Protein AF-A0A5B7H3W6-F1 (afdb_monomer_lite)

InterPro domains:
  IPR002202 Hydroxymethylglutaryl-CoA reductase, class I/II [PF00368] (16-94)
  IPR002202 Hydroxymethylglutaryl-CoA reductase, class I/II [PR00071] (20-41)
  IPR002202 Hydroxymethylglutaryl-CoA reductase, class I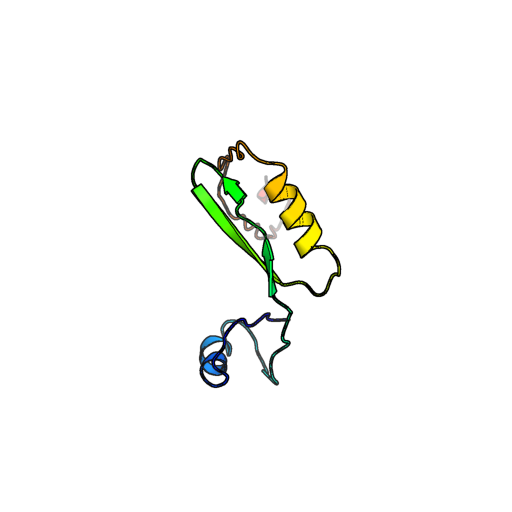/II [PR00071] (47-67)
  IPR002202 Hydroxymethylglutaryl-CoA reductase, class I/II [PS50065] (16-94)
  IPR002202 Hydroxymethylglutaryl-CoA reductase, class I/II [PTHR10572] (15-94)
  IPR009023 Hydroxymethylglutaryl-CoA reductase, class I/II, NAD/NADP-binding domain superfamily [G3DSA:3.30.70.420] (79-94)
  IPR009029 Hydroxymethylglutaryl-CoA reductase, class I/II, substrate-binding domain superfamily [SSF56542] (11-88)
  IPR023074 Hydroxymethylglutaryl-CoA reductase, class I/II, catalytic domain superfamily [G3DSA:3.90.770.10] (31-77)

pLDDT: mean 87.27, std 15.62, range [45.69, 98.38]

Organism: Portunus trituberculatus (NCBI:txid210409)

Foldseek 3Di:
DDADDDPDPPPPPVVCDPPPDHPDPDHDHFDKDWADQAQEPNDGDTDIDGDPDPCPRVVNNVVSVVQVVHDYDDDPDDDDDDDDDDDDPDVVVVD

Sequence (95 aa):
MVILFSPQGATITYLVVGVCCENVVGYMPVPVGVAGPLLVNGKKYMVPLATTEGCLVASTNRGCRALVNGVKSQIIRDGMTRAPSVRLPSATQAT

Secondary structure (DSSP, 8-state):
------S-TTTHHHHHBTTTBSS--------EEEEEEEEETTEEEEEEEE---TTHHHHHHHHHHH-TT-B-----------------SSGGGT-

Radius of gyration: 21.67 Å; chains: 1; bounding box: 51×37×51 Å

Structure (mmCIF, N/CA/C/O backbone):
data_AF-A0A5B7H3W6-F1
#
_entry.id   AF-A0A5B7H3W6-F1
#
loop_
_atom_site.group_PDB
_atom_site.id
_atom_site.type_symbol
_atom_site.label_atom_id
_atom_site.label_alt_id
_atom_site.label_comp_id
_atom_site.label_asym_id
_atom_site.label_entity_id
_atom_site.label_seq_id
_atom_site.pdbx_PDB_ins_code
_atom_site.Cartn_x
_atom_site.Cartn_y
_atom_site.Cartn_z
_atom_site.occupancy
_atom_site.B_iso_or_equiv
_atom_site.auth_seq_id
_atom_site.auth_comp_id
_atom_site.auth_asym_id
_atom_site.auth_atom_id
_atom_site.pdbx_PDB_model_num
ATOM 1 N N . MET A 1 1 ? 2.158 -13.969 -11.531 1.00 46.25 1 MET A N 1
ATOM 2 C CA . MET A 1 1 ? 1.111 -14.244 -10.523 1.00 46.25 1 MET A CA 1
ATOM 3 C C . MET A 1 1 ? 0.168 -13.053 -10.504 1.00 46.25 1 MET A C 1
ATOM 5 O O . MET A 1 1 ? 0.544 -12.020 -9.969 1.00 46.25 1 MET A O 1
ATOM 9 N N . VAL A 1 2 ? -0.988 -13.140 -11.169 1.00 49.72 2 VAL A N 1
ATOM 10 C CA . VAL A 1 2 ? -1.973 -12.045 -11.169 1.00 49.72 2 VAL A CA 1
ATOM 11 C C . VAL A 1 2 ? -2.933 -12.287 -10.012 1.00 49.72 2 VAL A C 1
ATOM 13 O O . VAL A 1 2 ? -3.601 -13.317 -9.964 1.00 49.72 2 VAL A O 1
ATOM 16 N N . ILE A 1 3 ? -2.956 -11.365 -9.054 1.00 52.50 3 ILE A N 1
ATOM 17 C CA . ILE A 1 3 ? -3.906 -11.397 -7.945 1.00 52.50 3 ILE A CA 1
ATOM 18 C C . ILE A 1 3 ? -5.201 -10.771 -8.467 1.00 52.50 3 ILE A C 1
ATOM 20 O O . ILE A 1 3 ? -5.282 -9.557 -8.636 1.00 52.50 3 ILE A O 1
ATOM 24 N N . LEU A 1 4 ? -6.187 -11.603 -8.800 1.00 54.41 4 LEU A N 1
ATOM 25 C CA . LEU A 1 4 ? -7.469 -11.155 -9.345 1.00 54.41 4 LEU A CA 1
ATOM 26 C C . LEU A 1 4 ? -8.499 -11.091 -8.220 1.00 54.41 4 LEU A C 1
ATOM 28 O O . LEU A 1 4 ? -8.993 -12.114 -7.754 1.00 54.41 4 LEU A O 1
ATOM 32 N N . PHE A 1 5 ? -8.817 -9.873 -7.784 1.00 49.94 5 PHE A N 1
ATOM 33 C CA . PHE A 1 5 ? -9.904 -9.605 -6.847 1.00 49.94 5 PHE A CA 1
ATOM 34 C C . PHE A 1 5 ? -11.187 -9.303 -7.619 1.00 49.94 5 PHE A C 1
ATOM 36 O O . PHE A 1 5 ? -11.438 -8.158 -7.982 1.00 49.94 5 PHE A O 1
ATOM 43 N N . SER A 1 6 ? -12.011 -10.318 -7.881 1.00 48.19 6 SER A N 1
ATOM 44 C CA . SER A 1 6 ? -13.403 -10.093 -8.284 1.00 48.19 6 SER A CA 1
ATOM 45 C C . SER A 1 6 ? -14.322 -11.206 -7.763 1.00 48.19 6 SER A C 1
ATOM 47 O O . SER A 1 6 ? -13.947 -12.378 -7.822 1.00 48.19 6 SER A O 1
ATOM 49 N N . PRO A 1 7 ? -15.524 -10.861 -7.258 1.00 49.88 7 PRO A N 1
ATOM 50 C CA . PRO A 1 7 ? -16.503 -11.817 -6.753 1.00 49.88 7 PRO A CA 1
ATOM 51 C C . PRO A 1 7 ? -17.347 -12.491 -7.855 1.00 49.88 7 PRO A C 1
ATOM 53 O O . PRO A 1 7 ? -18.243 -13.261 -7.521 1.00 49.88 7 PRO A O 1
ATOM 56 N N . GLN A 1 8 ? -17.106 -12.236 -9.152 1.00 49.44 8 GLN A N 1
ATOM 57 C CA . GLN A 1 8 ? -17.895 -12.828 -10.247 1.00 49.44 8 GLN A CA 1
ATOM 58 C C . GLN A 1 8 ? -17.034 -13.657 -11.218 1.00 49.44 8 GLN A C 1
ATOM 60 O O . GLN A 1 8 ? -16.360 -13.125 -12.099 1.00 49.44 8 GLN A O 1
ATOM 65 N N . GLY A 1 9 ? -17.102 -14.985 -11.087 1.00 49.44 9 GLY A N 1
ATOM 66 C CA . GLY A 1 9 ? -16.253 -15.969 -11.778 1.00 49.44 9 GLY A CA 1
ATOM 67 C C . GLY A 1 9 ? -16.343 -16.065 -13.313 1.00 49.44 9 GLY A C 1
ATOM 68 O O . GLY A 1 9 ? -15.636 -16.887 -13.881 1.00 49.44 9 GLY A O 1
ATOM 69 N N . ALA A 1 10 ? -17.151 -15.247 -14.000 1.00 45.69 10 ALA A N 1
ATOM 70 C CA . ALA A 1 10 ? -17.277 -15.261 -15.470 1.00 45.69 10 ALA A CA 1
ATOM 71 C C . ALA A 1 10 ? -16.767 -13.977 -16.165 1.00 45.69 10 ALA A C 1
ATOM 73 O O . ALA A 1 10 ? -16.468 -13.994 -17.354 1.00 45.69 10 ALA A O 1
ATOM 74 N N . THR A 1 11 ? -16.627 -12.866 -15.434 1.00 51.94 11 THR A N 1
ATOM 75 C CA . THR A 1 11 ? -16.268 -11.538 -15.983 1.00 51.94 11 THR A CA 1
ATOM 76 C C . THR A 1 11 ? -14.753 -11.337 -16.126 1.00 51.94 11 THR A C 1
ATOM 78 O O . THR A 1 11 ? -14.273 -10.464 -16.843 1.00 51.94 11 THR A O 1
ATOM 81 N N . ILE A 1 12 ? -13.965 -12.152 -15.432 1.00 58.88 12 ILE A N 1
ATOM 82 C CA . ILE A 1 12 ? -12.529 -11.920 -15.262 1.00 58.88 12 ILE A CA 1
ATOM 83 C C . ILE A 1 12 ? -11.732 -12.246 -16.533 1.00 58.88 12 ILE A C 1
ATOM 85 O O . ILE A 1 12 ? -10.748 -11.574 -16.824 1.00 58.88 12 ILE A O 1
ATOM 89 N N . THR A 1 13 ? -12.134 -13.245 -17.318 1.00 60.44 13 THR A N 1
ATOM 90 C CA . THR A 1 13 ? -11.311 -13.745 -18.432 1.00 60.44 13 THR A CA 1
ATOM 91 C C . THR A 1 13 ? -11.109 -12.713 -19.542 1.00 60.44 13 THR A C 1
ATOM 93 O O . THR A 1 13 ? -9.979 -12.544 -19.997 1.00 60.44 13 THR A O 1
ATOM 96 N N . TYR A 1 14 ? -12.138 -11.955 -19.935 1.00 67.94 14 TYR A N 1
ATOM 97 C CA . TYR A 1 14 ? -12.010 -10.973 -21.023 1.00 67.94 14 TYR A CA 1
ATOM 98 C C . TYR A 1 14 ? -11.223 -9.709 -20.645 1.00 67.94 14 TYR A C 1
ATOM 100 O O . TYR A 1 14 ? -10.639 -9.082 -21.521 1.00 67.94 14 TYR A O 1
ATOM 108 N N . LEU A 1 15 ? -11.170 -9.334 -19.360 1.00 81.19 15 LEU A N 1
ATOM 109 C CA . LEU A 1 15 ? -10.353 -8.201 -18.891 1.00 81.19 15 LEU A CA 1
ATOM 110 C C . LEU A 1 15 ? -8.881 -8.580 -18.668 1.00 81.19 15 LEU A C 1
ATOM 112 O O . LEU A 1 15 ? -8.034 -7.705 -18.498 1.00 81.19 15 LEU A O 1
ATOM 116 N N . VAL A 1 16 ? -8.575 -9.878 -18.619 1.00 82.69 16 VAL A N 1
ATOM 117 C CA . VAL A 1 16 ? -7.252 -10.386 -18.237 1.00 82.69 16 VAL A CA 1
ATOM 118 C C . VAL A 1 16 ? -6.442 -10.834 -19.444 1.00 82.69 16 VAL A C 1
ATOM 120 O O . VAL A 1 16 ? -5.245 -10.538 -19.502 1.00 82.69 16 VAL A O 1
ATOM 123 N N . VAL A 1 17 ? -7.068 -11.528 -20.396 1.00 84.38 17 VAL A N 1
ATOM 124 C CA . VAL A 1 17 ? -6.376 -12.072 -21.570 1.00 84.38 17 VAL A CA 1
ATOM 125 C C . VAL A 1 17 ? -5.866 -10.935 -22.459 1.00 84.38 17 VAL A C 1
ATOM 127 O O . VAL A 1 17 ? -6.631 -10.068 -22.868 1.00 84.38 17 VAL A O 1
ATOM 130 N N . GLY A 1 18 ? -4.560 -10.931 -22.746 1.00 82.69 18 GLY A N 1
ATOM 131 C CA . GLY A 1 18 ? -3.914 -9.929 -23.608 1.00 82.69 18 GLY A CA 1
ATOM 132 C C . GLY A 1 18 ? -3.637 -8.574 -22.943 1.00 82.69 18 GLY A C 1
ATOM 133 O O . GLY A 1 18 ? -3.092 -7.683 -23.588 1.00 82.69 18 GLY A O 1
ATOM 134 N N . VAL A 1 19 ? -3.982 -8.420 -21.658 1.00 88.62 19 VAL A N 1
ATOM 135 C CA . VAL A 1 19 ? -3.708 -7.201 -20.876 1.00 88.62 19 VAL A CA 1
ATOM 136 C C . VAL A 1 19 ? -2.877 -7.521 -19.636 1.00 88.62 19 VAL A C 1
ATOM 138 O O . VAL A 1 19 ? -1.831 -6.916 -19.419 1.00 88.62 19 VAL A O 1
ATOM 141 N N . CYS A 1 20 ? -3.336 -8.476 -18.820 1.00 85.00 20 CYS A N 1
ATOM 142 C CA . CYS A 1 20 ? -2.734 -8.787 -17.521 1.00 85.00 20 CYS A CA 1
ATOM 143 C C . CYS A 1 20 ? -2.041 -10.157 -17.483 1.00 85.00 20 CYS A C 1
ATOM 145 O O . CYS A 1 20 ? -1.090 -10.334 -16.721 1.00 85.00 20 CYS A O 1
ATOM 147 N N . CYS A 1 21 ? -2.542 -11.149 -18.230 1.00 83.06 21 CYS A N 1
ATOM 148 C CA . CYS A 1 21 ? -2.005 -12.510 -18.229 1.00 83.06 21 CYS A CA 1
ATOM 149 C C . CYS A 1 21 ? -2.225 -13.215 -19.576 1.00 83.06 21 CYS A C 1
ATOM 151 O O . CYS A 1 21 ? -3.216 -12.973 -20.264 1.00 83.06 21 CYS A O 1
ATOM 153 N N . GLU A 1 22 ? -1.316 -14.124 -19.916 1.00 86.06 22 GLU A N 1
ATOM 154 C CA . GLU A 1 22 ? -1.375 -14.995 -21.093 1.00 86.06 22 GLU A CA 1
ATOM 155 C C . GLU A 1 22 ? -1.526 -16.457 -20.642 1.00 86.06 22 GLU A C 1
ATOM 157 O O . GLU A 1 22 ? -1.138 -16.797 -19.524 1.00 86.06 22 GLU A O 1
ATOM 162 N N . ASN A 1 23 ? -2.089 -17.322 -21.498 1.00 87.81 23 ASN A N 1
ATOM 163 C CA . ASN A 1 23 ? -2.297 -18.755 -21.220 1.00 87.81 23 ASN A CA 1
ATOM 164 C C . ASN A 1 23 ? -2.985 -19.028 -19.866 1.00 87.81 23 ASN A C 1
ATOM 166 O O . ASN A 1 23 ? -2.511 -19.809 -19.040 1.00 87.81 23 ASN A O 1
ATOM 170 N N . VAL A 1 24 ? -4.107 -18.346 -19.620 1.00 83.25 24 VAL A N 1
ATOM 171 C CA . VAL A 1 24 ? -4.815 -18.389 -18.334 1.00 83.25 24 VAL A CA 1
ATOM 172 C C . VAL A 1 24 ? -5.428 -19.769 -18.090 1.00 83.25 24 VAL A C 1
ATOM 174 O O . VAL A 1 24 ? -6.324 -20.194 -18.811 1.00 83.25 24 VAL A O 1
ATOM 177 N N . VAL A 1 25 ? -4.987 -20.428 -17.017 1.00 85.25 25 VAL A N 1
ATOM 178 C CA . VAL A 1 25 ? -5.549 -21.706 -16.532 1.00 85.25 25 VAL A CA 1
ATOM 179 C C . VAL A 1 25 ? -6.474 -21.538 -15.320 1.00 85.25 25 VAL A C 1
ATOM 181 O O . VAL A 1 25 ? -7.157 -22.477 -14.927 1.00 85.25 25 VAL A O 1
ATOM 184 N N . GLY A 1 26 ? -6.497 -20.350 -14.710 1.00 80.56 26 GLY A N 1
ATOM 185 C CA . GLY A 1 26 ? -7.277 -20.057 -13.509 1.00 80.56 26 GLY A CA 1
ATOM 186 C C . GLY A 1 26 ? -6.756 -18.831 -12.759 1.00 80.56 26 GLY A C 1
ATOM 187 O O . GLY A 1 26 ? -6.054 -17.992 -13.325 1.00 80.56 26 GLY A O 1
ATOM 188 N N . TYR A 1 27 ? -7.088 -18.735 -11.473 1.00 82.44 27 TYR A N 1
ATOM 189 C CA . TYR A 1 27 ? -6.645 -17.667 -10.574 1.00 82.44 27 TYR A CA 1
ATOM 190 C C . TYR A 1 27 ? -6.219 -18.239 -9.218 1.00 82.44 27 TYR A C 1
ATOM 192 O O . TYR A 1 27 ? -6.628 -19.335 -8.840 1.00 82.44 27 TYR A O 1
ATOM 200 N N . MET A 1 28 ? -5.408 -17.480 -8.478 1.00 86.56 28 MET A N 1
ATOM 201 C CA . MET A 1 28 ? -5.002 -17.825 -7.115 1.00 86.56 28 MET A CA 1
ATOM 202 C C . MET A 1 28 ? -5.726 -16.902 -6.126 1.00 86.56 28 MET A C 1
ATOM 204 O O . MET A 1 28 ? -5.422 -15.705 -6.107 1.00 86.56 28 MET A O 1
ATOM 208 N N . PRO A 1 29 ? -6.685 -17.403 -5.327 1.00 85.94 29 PRO A N 1
ATOM 209 C CA . PRO A 1 29 ? -7.320 -16.585 -4.304 1.00 85.94 29 PRO A CA 1
ATOM 210 C C . PRO A 1 29 ? -6.319 -16.268 -3.185 1.00 85.94 29 PRO A C 1
ATOM 212 O O . PRO A 1 29 ? -5.649 -17.158 -2.666 1.00 85.94 29 PRO A O 1
ATOM 215 N N . VAL A 1 30 ? -6.240 -14.995 -2.792 1.00 90.56 30 VAL A N 1
ATOM 216 C CA . VAL A 1 30 ? -5.426 -14.528 -1.659 1.00 90.56 30 VAL A CA 1
ATOM 217 C C . VAL A 1 30 ? -6.368 -13.970 -0.588 1.00 90.56 30 VAL A C 1
ATOM 219 O O . VAL A 1 30 ? -7.219 -13.145 -0.933 1.00 90.56 30 VAL A O 1
ATOM 222 N N . PRO A 1 31 ? -6.259 -14.382 0.691 1.00 93.75 31 PRO A N 1
ATOM 223 C CA . PRO A 1 31 ? -7.073 -13.817 1.764 1.00 93.75 31 PRO A CA 1
ATOM 224 C C . PRO A 1 31 ? -6.902 -12.296 1.870 1.00 93.75 31 PRO A C 1
ATOM 226 O O . PRO A 1 31 ? -5.786 -11.780 1.780 1.00 93.75 31 PRO A O 1
ATOM 229 N N . VAL A 1 32 ? -8.009 -11.578 2.088 1.00 96.06 32 VAL A N 1
ATOM 230 C CA . VAL A 1 32 ? -8.015 -10.117 2.257 1.00 96.06 32 VAL A CA 1
ATOM 231 C C . VAL A 1 32 ? -8.583 -9.758 3.615 1.00 96.06 32 VAL A C 1
ATOM 233 O O . VAL A 1 32 ? -9.750 -10.022 3.899 1.00 96.06 32 VAL A O 1
ATOM 236 N N . GLY A 1 33 ? -7.753 -9.134 4.443 1.00 96.31 33 GLY A N 1
ATOM 237 C CA . GLY A 1 33 ? -8.176 -8.503 5.686 1.00 96.31 33 GLY A CA 1
ATOM 238 C C . GLY A 1 33 ? -8.329 -6.993 5.531 1.00 96.31 33 GLY A C 1
ATOM 239 O O . GLY A 1 33 ? -7.929 -6.408 4.525 1.00 96.31 33 GLY A O 1
ATOM 240 N N . VAL A 1 34 ? -8.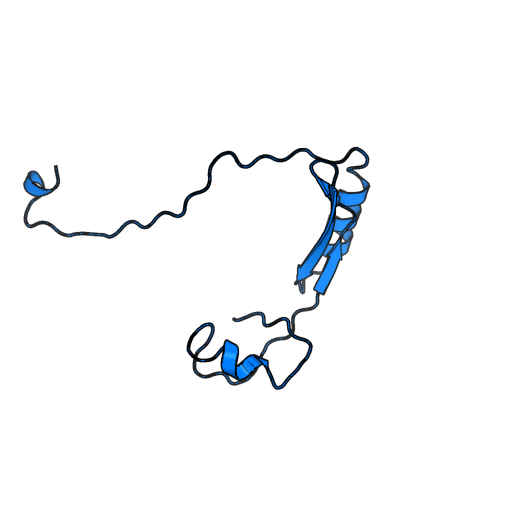882 -6.347 6.555 1.00 97.62 34 VAL A N 1
ATOM 241 C CA . VAL A 1 34 ? -9.036 -4.888 6.601 1.00 97.62 34 VAL A CA 1
ATOM 242 C C . VAL A 1 34 ? -8.413 -4.348 7.886 1.00 97.62 34 VAL A C 1
ATOM 244 O O . VAL A 1 34 ? -8.700 -4.852 8.970 1.00 97.62 34 VAL A O 1
ATOM 247 N N . ALA A 1 35 ? -7.578 -3.314 7.766 1.00 97.62 35 ALA A N 1
ATOM 248 C CA . ALA A 1 35 ? -6.997 -2.580 8.890 1.00 97.62 35 ALA A CA 1
ATOM 249 C C . ALA A 1 35 ? -7.524 -1.136 8.916 1.00 97.62 35 ALA A C 1
ATOM 251 O O . ALA A 1 35 ? -7.543 -0.460 7.885 1.00 97.62 35 ALA A O 1
ATOM 252 N N . GLY A 1 36 ? -7.949 -0.644 10.082 1.00 95.31 36 GLY A N 1
ATOM 253 C CA . GLY A 1 36 ? -8.407 0.737 10.226 1.00 95.31 36 GLY A CA 1
ATOM 254 C C . GLY A 1 36 ? -9.416 0.978 11.359 1.00 95.31 36 GLY A C 1
ATOM 255 O O . GLY A 1 36 ? -9.740 0.069 12.123 1.00 95.31 36 GLY A O 1
ATOM 256 N N . PRO A 1 37 ? -9.927 2.219 11.479 1.00 96.06 37 PRO A N 1
ATOM 257 C CA . PRO A 1 37 ? -9.695 3.335 10.560 1.00 96.06 37 PRO A CA 1
ATOM 258 C C . PRO A 1 37 ? -8.307 3.970 10.735 1.00 96.06 37 PRO A C 1
ATOM 260 O O . PRO A 1 37 ? -7.908 4.300 11.849 1.00 96.06 37 PRO A O 1
ATOM 263 N N . LEU A 1 38 ? -7.597 4.198 9.629 1.00 97.12 38 LEU A N 1
ATOM 264 C CA . LEU A 1 38 ? -6.377 5.006 9.598 1.00 97.12 38 LEU A CA 1
ATOM 265 C C . LEU A 1 38 ? -6.740 6.461 9.277 1.00 97.12 38 LEU A C 1
ATOM 267 O O . LEU A 1 38 ? -7.290 6.739 8.211 1.00 97.12 38 LEU A O 1
ATOM 271 N N . LEU A 1 39 ? -6.448 7.388 10.190 1.00 97.56 39 LEU A N 1
ATOM 272 C CA . LEU A 1 39 ? -6.701 8.816 9.993 1.00 97.56 39 LEU A CA 1
ATOM 273 C C . LEU A 1 39 ? -5.502 9.474 9.294 1.00 97.56 39 LEU A C 1
ATOM 275 O O . LEU A 1 39 ? -4.464 9.683 9.917 1.00 97.56 39 LEU A O 1
ATOM 279 N N . VAL A 1 40 ? -5.648 9.828 8.018 1.00 97.56 40 VAL A N 1
ATOM 280 C CA . VAL A 1 40 ? -4.613 10.498 7.213 1.00 97.56 40 VAL A CA 1
ATOM 281 C C . VAL A 1 40 ? -5.164 11.813 6.688 1.00 97.56 40 VAL A C 1
ATOM 283 O O . VAL A 1 40 ? -6.213 11.827 6.045 1.00 97.56 40 VAL A O 1
ATOM 286 N N . ASN A 1 41 ? -4.474 12.926 6.949 1.00 96.69 41 ASN A N 1
ATOM 287 C CA . ASN A 1 41 ? -4.865 14.256 6.456 1.00 96.69 41 ASN A CA 1
ATOM 288 C C . ASN A 1 41 ? -6.343 14.608 6.750 1.00 96.69 41 ASN A C 1
ATOM 290 O O . ASN A 1 41 ? -7.040 15.179 5.914 1.00 96.69 41 ASN A O 1
ATOM 294 N N . GLY A 1 42 ? -6.843 14.219 7.929 1.00 95.62 42 GLY A N 1
ATOM 295 C CA . GLY A 1 42 ? -8.228 14.464 8.350 1.00 95.62 42 GLY A CA 1
ATOM 296 C C . GLY A 1 42 ? -9.276 13.501 7.775 1.00 95.62 42 GLY A C 1
ATOM 297 O O . GLY A 1 42 ? -10.451 13.627 8.109 1.00 95.62 42 GLY A O 1
ATOM 298 N N . LYS A 1 43 ? -8.885 12.517 6.955 1.00 96.81 43 LYS A N 1
ATOM 299 C CA . LYS A 1 43 ? -9.786 11.505 6.379 1.00 96.81 43 LYS A CA 1
ATOM 300 C C . LYS A 1 43 ? -9.502 10.119 6.955 1.00 96.81 43 LYS A C 1
ATOM 302 O O . LYS A 1 43 ? -8.350 9.748 7.155 1.00 96.81 43 LYS A O 1
ATOM 307 N N . LYS A 1 44 ? -10.560 9.353 7.235 1.00 96.38 44 LYS A N 1
ATOM 308 C CA . LYS A 1 44 ? -10.464 7.977 7.744 1.00 96.38 44 LYS A CA 1
ATOM 309 C C . LYS A 1 44 ? -10.473 6.987 6.582 1.00 96.38 44 LYS A C 1
ATOM 311 O O . LYS A 1 44 ? -11.360 7.056 5.736 1.00 96.38 44 LYS A O 1
ATOM 316 N N . TYR A 1 45 ? -9.535 6.047 6.589 1.00 96.94 45 TYR A N 1
ATOM 317 C CA . TYR A 1 45 ? -9.405 5.005 5.574 1.00 96.94 45 TYR A CA 1
ATOM 318 C C . TYR A 1 45 ? -9.509 3.614 6.197 1.00 96.94 45 TYR A C 1
ATOM 320 O O . TYR A 1 45 ? -8.897 3.341 7.230 1.00 96.94 45 TYR A O 1
ATOM 328 N N . MET A 1 46 ? -10.261 2.733 5.541 1.00 97.69 46 MET A N 1
ATOM 329 C CA . MET A 1 46 ? -10.234 1.293 5.790 1.00 97.69 46 MET A CA 1
ATOM 330 C C . MET A 1 46 ? -9.303 0.673 4.750 1.00 97.69 46 MET A C 1
ATOM 332 O O . MET A 1 46 ? -9.602 0.723 3.558 1.00 97.69 46 MET A O 1
ATOM 336 N N . VAL A 1 47 ? -8.153 0.163 5.185 1.00 97.31 47 VAL A N 1
ATOM 337 C CA . VAL A 1 47 ? -7.080 -0.289 4.293 1.00 97.31 47 VAL A CA 1
ATOM 338 C C . VAL A 1 47 ? -7.237 -1.789 4.023 1.00 97.31 47 VAL A C 1
ATOM 340 O O . VAL A 1 47 ? -7.101 -2.575 4.965 1.00 97.31 47 VAL A O 1
ATOM 343 N N . PRO A 1 48 ? -7.520 -2.213 2.776 1.00 97.38 48 PRO A N 1
ATOM 344 C CA . PRO A 1 48 ? -7.521 -3.625 2.415 1.00 97.38 48 PRO A CA 1
ATOM 345 C C . PRO A 1 48 ? -6.083 -4.153 2.334 1.00 97.38 48 PRO A C 1
ATOM 347 O O . PRO A 1 48 ? -5.212 -3.520 1.738 1.00 97.38 48 PRO A O 1
ATOM 350 N N . LEU A 1 49 ? -5.840 -5.324 2.918 1.00 97.44 49 LEU A N 1
ATOM 351 C CA . LEU A 1 49 ? -4.541 -5.995 2.930 1.00 97.44 49 LEU A CA 1
ATOM 352 C C . LEU A 1 49 ? -4.708 -7.429 2.421 1.00 97.44 49 LEU A C 1
ATOM 354 O O . LEU A 1 49 ? -5.325 -8.256 3.091 1.00 97.44 49 LEU A O 1
ATOM 358 N N . ALA A 1 50 ? -4.151 -7.715 1.244 1.00 96.19 50 ALA A N 1
ATOM 359 C CA . ALA A 1 50 ? -4.091 -9.053 0.667 1.00 96.19 50 ALA A CA 1
ATOM 360 C C . ALA A 1 50 ? -2.824 -9.766 1.145 1.00 96.19 50 ALA A C 1
ATOM 362 O O . ALA A 1 50 ? -1.721 -9.394 0.745 1.00 96.19 50 ALA A O 1
ATOM 363 N N . THR A 1 51 ? -2.962 -10.759 2.020 1.00 96.06 51 THR A N 1
ATOM 364 C CA . THR A 1 51 ? -1.807 -11.455 2.595 1.00 96.06 51 THR A CA 1
ATOM 365 C C . THR A 1 51 ? -2.170 -12.858 3.065 1.00 96.06 51 THR A C 1
ATOM 367 O O . THR A 1 51 ? -3.286 -13.114 3.511 1.00 96.06 51 THR A O 1
ATOM 370 N N . THR A 1 52 ? -1.202 -13.767 2.992 1.00 96.31 52 THR A N 1
ATOM 371 C CA . THR A 1 52 ? -1.246 -15.075 3.660 1.00 96.31 52 THR A CA 1
ATOM 372 C C . THR A 1 52 ? -0.443 -15.077 4.965 1.00 96.31 52 THR A C 1
ATOM 374 O O . THR A 1 52 ? -0.421 -16.087 5.663 1.00 96.31 52 THR A O 1
ATOM 377 N N . GLU A 1 53 ? 0.238 -13.975 5.298 1.00 97.75 53 GLU A N 1
ATOM 378 C CA . GLU A 1 53 ? 1.031 -13.845 6.520 1.00 97.75 53 GLU A CA 1
ATOM 379 C C . GLU A 1 53 ? 0.124 -13.669 7.744 1.00 97.75 53 GLU A C 1
ATOM 381 O O . GLU A 1 53 ? -0.700 -12.749 7.819 1.00 97.75 53 GLU A O 1
ATOM 386 N N . GLY A 1 54 ? 0.297 -14.556 8.727 1.00 96.19 54 GLY A N 1
ATOM 387 C CA . GLY A 1 54 ? -0.394 -14.467 10.008 1.00 96.19 54 GLY A CA 1
ATOM 388 C C . GLY A 1 54 ? -0.041 -13.182 10.757 1.00 96.19 54 GLY A C 1
ATOM 389 O O . GLY A 1 54 ? 1.048 -12.638 10.618 1.00 96.19 54 GLY A O 1
ATOM 390 N N . CYS A 1 55 ? -0.970 -12.689 11.576 1.00 97.00 55 CYS A N 1
ATOM 391 C CA . CYS A 1 55 ? -0.810 -11.496 12.421 1.00 97.00 55 CYS A CA 1
ATOM 392 C C . CYS A 1 55 ? -0.572 -10.157 11.697 1.00 97.00 55 CYS A C 1
ATOM 394 O O . CYS A 1 55 ? -0.781 -9.125 12.339 1.00 97.00 55 CYS A O 1
ATOM 396 N N . LEU A 1 56 ? -0.215 -10.122 10.406 1.00 98.19 56 LEU A N 1
ATOM 397 C CA . LEU A 1 56 ? 0.096 -8.883 9.685 1.00 98.19 56 LEU A CA 1
ATOM 398 C C . LEU A 1 56 ? -1.062 -7.879 9.763 1.00 98.19 56 LEU A C 1
ATOM 400 O O . LEU A 1 56 ? -0.893 -6.773 10.274 1.00 98.19 56 LEU A O 1
ATOM 404 N N . VAL A 1 57 ? -2.267 -8.298 9.365 1.00 98.25 57 VAL A N 1
ATOM 405 C CA . VAL A 1 57 ? -3.472 -7.448 9.399 1.00 98.25 57 VAL A CA 1
ATOM 406 C C . VAL A 1 57 ? -3.762 -6.941 10.814 1.00 98.25 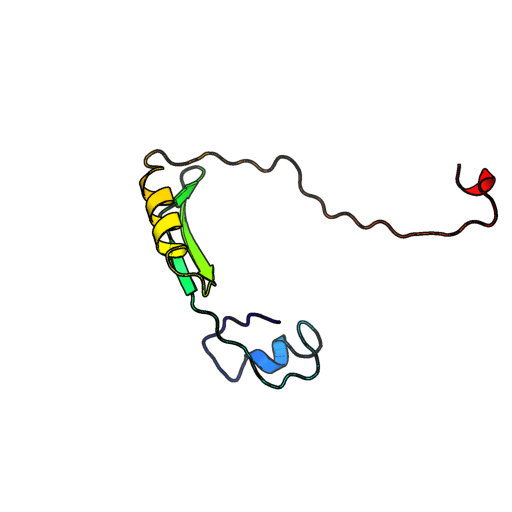57 VAL A C 1
ATOM 408 O O . VAL A 1 57 ? -4.041 -5.758 11.011 1.00 98.25 57 VAL A O 1
ATOM 411 N N . ALA A 1 58 ? -3.661 -7.817 11.817 1.00 97.94 58 ALA A N 1
ATOM 412 C CA . ALA A 1 58 ? -3.926 -7.467 13.211 1.00 97.94 58 ALA A CA 1
ATOM 413 C C . ALA A 1 58 ? -2.898 -6.461 13.755 1.00 97.94 58 ALA A C 1
ATOM 415 O O . ALA A 1 58 ? -3.268 -5.498 14.431 1.00 97.94 58 ALA A O 1
ATOM 416 N N . SER A 1 59 ? -1.619 -6.651 13.425 1.00 98.38 59 SER A N 1
ATOM 417 C CA . SER A 1 59 ? -0.529 -5.754 13.810 1.00 98.38 59 SER A CA 1
ATOM 418 C C . SER A 1 59 ? -0.700 -4.371 13.177 1.00 98.38 59 SER A C 1
ATOM 420 O O . SER A 1 59 ? -0.687 -3.360 13.887 1.00 98.38 59 SER A O 1
ATOM 422 N N . THR A 1 60 ? -0.987 -4.305 11.872 1.00 98.12 60 THR A N 1
ATOM 423 C CA . THR A 1 60 ? -1.272 -3.039 11.179 1.00 98.12 60 THR A CA 1
ATOM 424 C C . THR A 1 60 ? -2.503 -2.345 11.766 1.00 98.12 60 THR A C 1
ATOM 426 O O . THR A 1 60 ? -2.485 -1.131 11.982 1.00 98.12 60 THR A O 1
ATOM 429 N N . ASN A 1 61 ? -3.553 -3.098 12.107 1.00 97.94 61 ASN A N 1
ATOM 430 C CA . ASN A 1 61 ? -4.750 -2.555 12.750 1.00 97.94 61 ASN A CA 1
ATOM 431 C C . ASN A 1 61 ? -4.453 -1.976 14.146 1.00 97.94 61 ASN A C 1
ATOM 433 O O . ASN A 1 61 ? -4.957 -0.906 14.501 1.00 97.94 61 ASN A O 1
ATOM 437 N N . ARG A 1 62 ? -3.581 -2.630 14.927 1.00 98.00 62 ARG A N 1
ATOM 438 C CA . ARG A 1 62 ? -3.090 -2.095 16.207 1.00 98.00 62 ARG A CA 1
ATOM 439 C C . ARG A 1 62 ? -2.323 -0.787 16.006 1.00 98.00 62 ARG A C 1
ATOM 441 O O . ARG A 1 62 ? -2.531 0.153 16.770 1.00 98.00 62 ARG A O 1
ATOM 448 N N . GLY A 1 63 ? -1.484 -0.710 14.972 1.00 97.00 63 GLY A N 1
ATOM 449 C CA . GLY A 1 63 ? -0.792 0.520 14.578 1.00 97.00 63 GLY A CA 1
ATOM 450 C C . GLY A 1 63 ? -1.763 1.658 14.249 1.00 97.00 63 GLY A C 1
ATOM 451 O O . GLY A 1 63 ? -1.611 2.757 14.774 1.00 97.00 63 GLY A O 1
ATOM 452 N N . CYS A 1 64 ? -2.821 1.381 13.478 1.00 96.19 64 CYS A N 1
ATOM 453 C CA . CYS A 1 64 ? -3.868 2.367 13.176 1.00 96.19 64 CYS A CA 1
ATOM 454 C C . CYS A 1 64 ? -4.528 2.908 14.452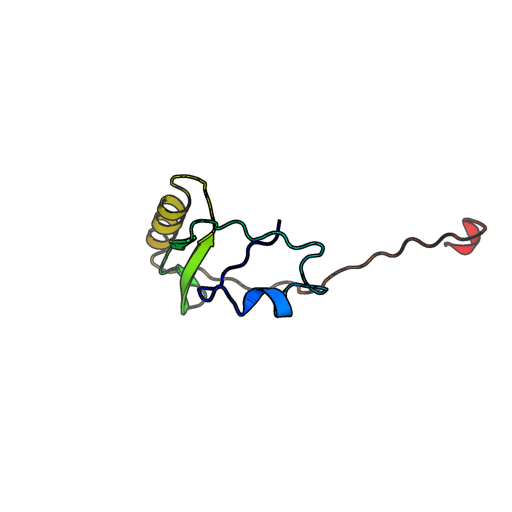 1.00 96.19 64 CYS A C 1
ATOM 456 O O . CYS A 1 64 ? -4.744 4.111 14.574 1.00 96.19 64 CYS A O 1
ATOM 458 N N . ARG A 1 65 ? -4.794 2.035 15.434 1.00 95.19 65 ARG A N 1
ATOM 459 C CA . ARG A 1 65 ? -5.360 2.427 16.733 1.00 95.19 65 ARG A CA 1
ATOM 460 C C . ARG A 1 65 ? -4.404 3.279 17.572 1.00 95.19 65 ARG A C 1
ATOM 462 O O . ARG A 1 65 ? -4.86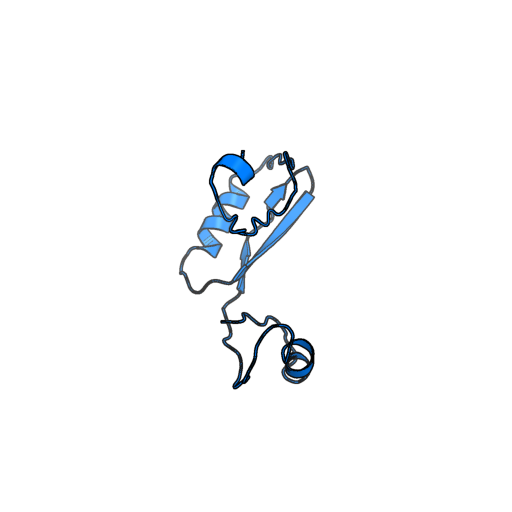9 4.148 18.300 1.00 95.19 65 ARG A O 1
ATOM 469 N N . ALA A 1 66 ? -3.096 3.041 17.485 1.00 96.75 66 ALA A N 1
ATOM 470 C CA . ALA A 1 66 ? -2.100 3.841 18.199 1.00 96.75 66 ALA A CA 1
ATOM 471 C C . ALA A 1 66 ? -2.000 5.282 17.655 1.00 96.75 66 ALA A C 1
ATOM 473 O O . ALA A 1 66 ? -1.664 6.203 18.396 1.00 96.75 66 ALA A O 1
ATOM 474 N N . LEU A 1 67 ? -2.339 5.498 16.382 1.00 95.00 67 LEU A N 1
ATOM 475 C CA . LEU A 1 67 ? -2.309 6.800 15.707 1.00 95.00 67 LEU A CA 1
ATOM 476 C C . LEU A 1 67 ? -3.605 7.601 15.936 1.00 95.00 67 LEU A C 1
ATOM 478 O O . LEU A 1 67 ? -4.281 8.003 14.989 1.00 95.00 67 LEU A O 1
ATOM 482 N N . VAL A 1 68 ? -3.953 7.850 17.202 1.00 87.62 68 VAL A N 1
ATOM 483 C CA . VAL A 1 68 ? -5.244 8.445 17.612 1.00 87.62 68 VAL A CA 1
ATOM 484 C C . VAL A 1 68 ? -5.488 9.831 16.996 1.00 87.62 68 VAL A C 1
ATOM 486 O O . VAL A 1 68 ? -6.591 10.124 16.541 1.00 87.62 68 VAL A O 1
ATOM 489 N N . ASN A 1 69 ? -4.444 10.663 16.921 1.00 91.38 69 ASN A N 1
ATOM 490 C CA . ASN A 1 69 ? -4.508 12.010 16.336 1.00 91.38 69 ASN A CA 1
ATOM 491 C C . ASN A 1 69 ? -4.300 12.018 14.810 1.00 91.38 69 ASN A C 1
ATOM 493 O O . ASN A 1 69 ? -4.280 13.079 14.184 1.00 91.38 69 ASN A O 1
ATOM 497 N N . GLY A 1 70 ? -4.149 10.836 14.210 1.00 94.69 70 GLY A N 1
ATOM 498 C CA . GLY A 1 70 ? -3.863 10.659 12.798 1.00 94.69 70 GLY A CA 1
ATOM 499 C C . GLY A 1 70 ? -2.440 11.026 12.398 1.00 94.69 70 GLY A C 1
ATOM 500 O O . GLY A 1 70 ? -1.570 11.309 13.222 1.00 94.69 70 GLY A O 1
ATOM 501 N N . VAL A 1 71 ? -2.211 10.992 11.091 1.00 96.94 71 VAL A N 1
ATOM 502 C CA . VAL A 1 71 ? -0.925 11.280 10.456 1.00 96.94 71 VAL A CA 1
ATOM 503 C C . VAL A 1 71 ? -1.098 12.289 9.326 1.00 96.94 71 VAL A C 1
ATOM 505 O O . VAL A 1 71 ? -2.156 12.370 8.693 1.00 96.94 71 VAL A O 1
ATOM 508 N N . LYS A 1 72 ? -0.043 13.066 9.067 1.00 97.56 72 LYS A N 1
ATOM 509 C CA . LYS A 1 72 ? 0.047 13.956 7.906 1.00 97.56 72 LYS A CA 1
ATOM 510 C C . LYS A 1 72 ? 0.971 13.337 6.866 1.00 97.56 72 LYS A C 1
ATOM 512 O O . LYS A 1 72 ? 2.078 12.928 7.202 1.00 97.56 72 LYS A O 1
ATOM 517 N N . SER A 1 73 ? 0.533 13.299 5.617 1.00 96.31 73 SER A N 1
ATOM 518 C CA . SER A 1 73 ? 1.351 12.858 4.485 1.00 96.31 73 SER A CA 1
ATOM 519 C C . SER A 1 73 ? 1.219 13.833 3.317 1.00 96.31 73 SER A C 1
ATOM 521 O O . SER A 1 73 ? 0.166 14.440 3.119 1.00 96.31 73 SER A O 1
ATOM 523 N N . GLN A 1 74 ? 2.297 14.006 2.556 1.00 97.69 74 GLN A N 1
ATOM 524 C CA . GLN A 1 74 ? 2.345 14.858 1.368 1.00 97.69 74 GLN A CA 1
ATOM 525 C C . GLN A 1 74 ? 3.164 14.162 0.280 1.00 97.69 74 GLN A C 1
ATOM 527 O O . GLN A 1 74 ? 4.101 13.422 0.582 1.00 97.69 74 GLN A O 1
ATOM 532 N N . ILE A 1 75 ? 2.813 14.406 -0.981 1.00 97.56 75 ILE A N 1
ATOM 533 C CA . ILE A 1 75 ? 3.555 13.901 -2.139 1.00 97.56 75 ILE A CA 1
ATOM 534 C C . ILE A 1 75 ? 4.646 14.921 -2.463 1.00 97.56 75 ILE A C 1
ATOM 536 O O . ILE A 1 75 ? 4.343 16.068 -2.773 1.00 97.56 75 ILE A O 1
ATOM 540 N N . ILE A 1 76 ? 5.913 14.514 -2.360 1.00 98.25 76 ILE A N 1
ATOM 541 C CA . ILE A 1 76 ? 7.062 15.410 -2.585 1.00 98.25 76 ILE A CA 1
ATOM 542 C C . ILE A 1 76 ? 7.449 15.445 -4.071 1.00 98.25 76 ILE A C 1
ATOM 544 O O . ILE A 1 76 ? 7.844 16.488 -4.586 1.00 98.25 76 ILE A O 1
ATOM 548 N N . ARG A 1 77 ? 7.348 14.305 -4.765 1.00 97.06 77 ARG A N 1
ATOM 549 C CA . ARG A 1 77 ? 7.591 14.148 -6.207 1.00 97.06 77 ARG A CA 1
ATOM 550 C C . ARG A 1 77 ? 6.698 13.036 -6.752 1.00 97.06 77 ARG A C 1
ATOM 552 O O . ARG A 1 77 ? 6.438 12.074 -6.034 1.00 97.06 77 ARG A O 1
ATOM 559 N N . ASP A 1 78 ? 6.292 13.165 -8.010 1.00 97.19 78 ASP A N 1
ATOM 560 C CA . ASP A 1 78 ? 5.536 12.158 -8.757 1.00 97.19 78 ASP A CA 1
ATOM 561 C C . ASP A 1 78 ? 6.094 12.081 -10.185 1.00 97.19 78 ASP A C 1
ATOM 563 O O . ASP A 1 78 ? 6.171 13.092 -10.884 1.00 97.19 78 ASP A O 1
ATOM 567 N N . GLY A 1 79 ? 6.579 10.909 -10.584 1.00 96.00 79 GLY A N 1
ATOM 568 C CA . GLY A 1 79 ? 7.226 10.722 -11.877 1.00 96.00 79 GLY A CA 1
ATOM 569 C C . GLY A 1 79 ? 7.807 9.323 -12.043 1.00 96.00 79 GLY A C 1
ATOM 5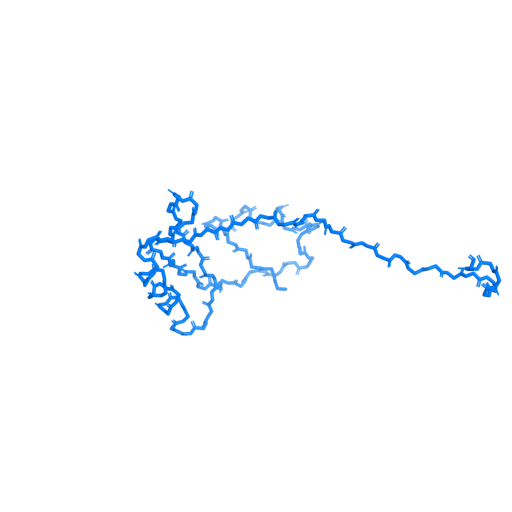70 O O . GLY A 1 79 ? 8.598 8.861 -11.223 1.00 96.00 79 GLY A O 1
ATOM 571 N N . MET A 1 80 ? 7.436 8.665 -13.140 1.00 97.00 80 MET A N 1
ATOM 572 C CA . MET A 1 80 ? 7.995 7.376 -13.545 1.00 97.00 80 MET A CA 1
ATOM 573 C C . MET A 1 80 ? 9.191 7.600 -14.469 1.00 97.00 80 MET A C 1
ATOM 575 O O . MET A 1 80 ? 9.128 8.417 -15.386 1.00 97.00 80 MET A O 1
ATOM 579 N N . THR A 1 81 ? 10.273 6.854 -14.268 1.00 95.75 81 THR A N 1
ATOM 580 C CA . THR A 1 81 ? 11.459 6.925 -15.127 1.00 95.75 81 THR A CA 1
ATOM 581 C C . THR A 1 81 ? 11.493 5.761 -16.115 1.00 95.75 81 THR A C 1
ATOM 583 O O . THR A 1 81 ? 11.059 4.645 -15.826 1.00 95.75 81 THR A O 1
ATOM 586 N N . ARG A 1 82 ? 12.028 6.019 -17.310 1.00 95.69 82 ARG A N 1
ATOM 587 C CA . ARG A 1 82 ? 12.462 4.997 -18.269 1.00 95.69 82 ARG A CA 1
ATOM 588 C C . ARG A 1 82 ? 13.826 5.418 -18.797 1.00 95.69 82 ARG A C 1
ATOM 590 O O . ARG A 1 82 ? 13.985 6.559 -19.215 1.00 95.69 82 ARG A O 1
ATOM 597 N N . ALA A 1 83 ? 14.791 4.508 -18.765 1.00 94.25 83 ALA A N 1
ATOM 598 C CA . ALA A 1 83 ? 16.157 4.765 -19.205 1.00 94.25 83 ALA A CA 1
ATOM 599 C C . ALA A 1 83 ? 16.501 3.812 -20.360 1.00 94.25 83 ALA A C 1
ATOM 601 O O . ALA A 1 83 ? 16.903 2.674 -20.107 1.00 94.25 83 ALA A O 1
ATOM 602 N N . PRO A 1 84 ? 16.283 4.217 -21.624 1.00 92.81 84 PRO A N 1
ATOM 603 C CA . PRO A 1 84 ? 16.706 3.410 -22.759 1.00 92.81 84 PRO A CA 1
ATOM 604 C C . PRO A 1 84 ? 18.237 3.353 -22.810 1.00 92.81 84 PRO A C 1
ATOM 606 O O . PRO A 1 84 ? 18.914 4.361 -22.623 1.00 92.81 84 PRO A O 1
ATOM 609 N N . SER A 1 85 ? 18.784 2.171 -23.088 1.00 93.88 85 SER A N 1
ATOM 610 C CA . SER A 1 85 ? 20.204 2.028 -23.405 1.00 93.88 85 SER A CA 1
ATOM 611 C C . SER A 1 85 ? 20.389 2.195 -24.908 1.00 93.88 85 SER A C 1
ATOM 613 O O . SER A 1 85 ? 19.762 1.486 -25.696 1.00 93.88 85 SER A O 1
ATOM 615 N N . VAL A 1 86 ? 21.238 3.143 -25.301 1.00 94.06 86 VAL A N 1
ATOM 616 C CA . VAL A 1 86 ? 21.622 3.372 -26.697 1.00 94.06 86 VAL A CA 1
ATOM 617 C C . VAL A 1 86 ? 23.113 3.110 -26.859 1.00 94.06 86 VAL A C 1
ATOM 619 O O . VAL A 1 86 ? 23.907 3.379 -25.959 1.00 94.06 86 VAL A O 1
ATOM 622 N N . ARG A 1 87 ? 23.497 2.558 -28.010 1.00 94.56 87 ARG A N 1
ATOM 623 C CA . ARG A 1 87 ? 24.897 2.312 -28.361 1.00 94.56 87 ARG A CA 1
ATOM 624 C C . ARG A 1 87 ? 25.320 3.304 -29.431 1.00 94.56 87 ARG A C 1
ATOM 626 O O . ARG A 1 87 ? 24.645 3.423 -30.449 1.00 94.56 87 ARG A O 1
ATOM 633 N N . LEU A 1 88 ? 26.466 3.941 -29.214 1.00 95.62 88 LEU A N 1
ATOM 634 C CA . LEU A 1 88 ? 27.110 4.809 -30.192 1.00 95.62 88 LEU A CA 1
ATOM 635 C C . LEU A 1 88 ? 28.454 4.206 -30.638 1.00 95.62 88 LEU A C 1
ATOM 637 O O . LEU A 1 88 ? 29.084 3.493 -29.853 1.00 95.62 88 LEU A O 1
ATOM 641 N N . PRO A 1 89 ? 28.885 4.454 -31.888 1.00 95.31 89 PRO A N 1
ATOM 642 C CA . PRO A 1 89 ? 30.162 3.979 -32.425 1.00 95.31 89 PRO A CA 1
ATOM 643 C C . PRO A 1 89 ? 31.409 4.327 -31.598 1.00 95.31 89 PRO A C 1
ATOM 645 O O . PRO A 1 89 ? 32.364 3.554 -31.597 1.00 95.31 89 PRO A O 1
ATOM 648 N N . SER A 1 90 ? 31.430 5.466 -30.899 1.00 94.31 90 SER A N 1
ATOM 649 C CA . SER A 1 90 ? 32.558 5.865 -30.049 1.00 94.31 90 SER A CA 1
ATOM 650 C C . SER A 1 90 ? 32.111 6.686 -28.837 1.00 94.31 90 SER A C 1
ATOM 652 O O . SER A 1 90 ? 31.061 7.326 -28.854 1.00 94.31 90 SER A O 1
ATOM 654 N N . ALA A 1 91 ? 32.936 6.701 -27.784 1.00 90.00 91 ALA A N 1
ATOM 655 C CA . ALA A 1 91 ? 32.695 7.508 -26.583 1.00 90.00 91 ALA A CA 1
ATOM 656 C C . ALA A 1 91 ? 32.631 9.015 -26.888 1.00 90.00 91 ALA A C 1
ATOM 658 O O . ALA A 1 91 ? 31.867 9.740 -26.259 1.00 90.00 91 ALA A O 1
ATOM 659 N N . THR A 1 92 ? 33.368 9.468 -27.908 1.00 93.19 92 THR A N 1
ATOM 660 C CA . THR A 1 92 ? 33.352 10.860 -28.377 1.00 93.19 92 THR A CA 1
ATOM 661 C C . THR A 1 92 ? 31.978 11.289 -28.893 1.00 93.19 92 THR A C 1
ATOM 663 O O . THR A 1 92 ? 31.678 12.471 -28.878 1.00 93.19 92 THR A O 1
ATOM 666 N N . GLN A 1 93 ? 31.136 10.355 -29.348 1.00 88.75 93 GLN A N 1
ATOM 667 C CA . GLN A 1 93 ? 29.767 10.659 -29.784 1.00 88.75 93 GLN A CA 1
ATOM 668 C C . GLN A 1 93 ? 28.751 10.631 -28.632 1.00 88.75 93 GLN A C 1
ATOM 670 O O . GLN A 1 93 ? 27.624 11.083 -28.807 1.00 88.75 93 GLN A O 1
ATOM 675 N N . ALA A 1 94 ? 29.130 10.069 -27.481 1.00 85.88 94 ALA A N 1
ATOM 676 C CA . ALA A 1 94 ? 28.273 9.894 -26.309 1.00 85.88 94 ALA A CA 1
ATOM 677 C C . ALA A 1 94 ? 28.421 11.005 -25.256 1.00 85.88 94 ALA A C 1
ATOM 679 O O . ALA A 1 94 ? 27.691 10.988 -24.266 1.00 85.88 94 ALA A O 1
ATOM 680 N N . THR A 1 95 ? 29.386 11.908 -25.445 1.00 66.69 95 THR A N 1
ATOM 681 C CA . THR A 1 95 ? 29.709 13.025 -24.544 1.00 66.69 95 THR A CA 1
ATOM 682 C C . THR A 1 95 ? 29.282 14.330 -25.193 1.00 66.69 95 THR A C 1
ATOM 684 O O . THR A 1 95 ? 28.699 15.170 -24.478 1.00 66.69 95 THR A O 1
#